Protein AF-A0A1I4YJE9-F1 (afdb_monomer_lite)

pLDDT: mean 83.08, std 21.22, range [31.77, 98.56]

Sequence (165 aa):
MSSHIVAAFFLAFAVCSGGSAQVVSETPPKPMTVLDHPRYKSNPIYLFFEHYILDVIGELPQEKSKAIQAMNLQKVFNTRVSEWHQSLREALELSGTIDIAILDLWYRNREIAAATGVEYLPQQFAMDFTDEYMKDGSQVDVWAPGALESAKKRISAYRAKHSIR

Foldseek 3Di:
DDPPPPLPPLPPDDDDDDDDDDDDDDDPDDPQDPCNPPVCVVPVLLVLQLLLLCVLQVNHDPVVLVVQLVVQLCVVQVHDDSRSNVSSCRSLVPDPCVSLLSLLSVVSNCVVCVVVVHDDDSSSSSNVVSVQSPDDPRCSRPDDVCRSVVSVVVSVVVCVVVVVD

Secondary structure (DSSP, 8-state):
--SSHHHHSTT--------------PPPPP---GGGSHHHHS-HHHHHHHHHHHHHTT-S-HHHHHHHHHT-HHHHHT-S--SHHHHHHHHTT--TTHHHHHHHHHHHHHHHHHHHT----HHHHHHHHHHHHTSTT--TT---TTHHHHHHHHHHHHHHHHS--

Radius of gyration: 18.38 Å; chains: 1; bounding box: 55×38×40 Å

Structure (mmCIF, N/CA/C/O backbone):
data_AF-A0A1I4YJE9-F1
#
_entry.id   AF-A0A1I4YJE9-F1
#
loop_
_atom_site.group_PDB
_atom_site.id
_atom_site.type_symbol
_atom_site.label_atom_id
_atom_site.label_alt_id
_atom_site.label_comp_id
_atom_site.label_asym_id
_atom_site.label_entity_id
_atom_site.label_seq_id
_atom_site.pdbx_PDB_ins_code
_atom_site.Cartn_x
_atom_site.Cartn_y
_atom_site.Cartn_z
_atom_site.occupancy
_atom_site.B_iso_or_equiv
_atom_site.auth_seq_id
_atom_site.auth_comp_id
_atom_site.auth_asym_id
_atom_site.auth_atom_id
_atom_site.pdbx_PDB_model_num
ATOM 1 N N . MET A 1 1 ? -8.214 -15.637 20.405 1.00 36.28 1 MET A N 1
ATOM 2 C CA . MET A 1 1 ? -7.579 -14.391 20.884 1.00 36.28 1 MET A CA 1
ATOM 3 C C . MET A 1 1 ? -6.258 -14.244 20.149 1.00 36.28 1 MET A C 1
ATOM 5 O O . MET A 1 1 ? -5.387 -15.043 20.433 1.00 36.28 1 MET A O 1
ATOM 9 N N . SER A 1 2 ? -6.182 -13.363 19.142 1.00 32.12 2 SER A N 1
ATOM 10 C CA . SER A 1 2 ? -4.948 -12.802 18.542 1.00 32.12 2 SER A CA 1
ATOM 11 C C . SER A 1 2 ? -5.311 -12.046 17.253 1.00 32.12 2 SER A C 1
ATOM 13 O O . SER A 1 2 ? -5.053 -12.500 16.148 1.00 32.12 2 SER A O 1
ATOM 15 N N . SER A 1 3 ? -5.980 -10.896 17.382 1.00 36.19 3 SER A N 1
ATOM 16 C CA . SER A 1 3 ? -6.182 -9.944 16.264 1.00 36.19 3 SER A CA 1
ATOM 17 C C . SER A 1 3 ? -5.735 -8.522 16.624 1.00 36.19 3 SER A C 1
ATOM 19 O O . SER A 1 3 ? -6.049 -7.561 15.922 1.00 36.19 3 SER A O 1
ATOM 21 N N . HIS A 1 4 ? -5.007 -8.373 17.734 1.00 36.06 4 HIS A N 1
ATOM 22 C CA . HIS A 1 4 ? -4.575 -7.076 18.266 1.00 36.06 4 HIS A CA 1
ATOM 23 C C . HIS A 1 4 ? -3.082 -6.801 18.067 1.00 36.06 4 HIS A C 1
ATOM 25 O O . HIS A 1 4 ? -2.643 -5.695 18.346 1.00 36.06 4 HIS A O 1
ATOM 31 N N . ILE A 1 5 ? -2.311 -7.767 17.558 1.00 39.97 5 ILE A N 1
ATOM 32 C CA . ILE A 1 5 ? -0.849 -7.652 17.536 1.00 39.97 5 ILE A CA 1
ATOM 33 C C . ILE A 1 5 ? -0.371 -6.746 16.388 1.00 39.97 5 ILE A C 1
ATOM 35 O O . ILE A 1 5 ? 0.434 -5.863 16.634 1.00 39.97 5 ILE A O 1
ATOM 39 N N . VAL A 1 6 ? -0.922 -6.843 15.172 1.00 42.75 6 VAL A N 1
ATOM 40 C CA . VAL A 1 6 ? -0.345 -6.125 14.010 1.00 42.75 6 VAL A CA 1
ATOM 41 C C . VAL A 1 6 ? -0.538 -4.596 14.063 1.00 42.75 6 VAL A C 1
ATOM 43 O O . VAL A 1 6 ? 0.338 -3.852 13.643 1.00 42.75 6 VAL A O 1
ATOM 46 N N . ALA A 1 7 ? -1.641 -4.095 14.634 1.00 39.41 7 ALA A N 1
ATOM 47 C CA . ALA A 1 7 ? -1.912 -2.647 14.667 1.00 39.41 7 ALA A CA 1
ATOM 48 C C . ALA A 1 7 ? -1.087 -1.881 15.720 1.00 39.41 7 ALA A C 1
ATOM 50 O O . ALA A 1 7 ? -0.926 -0.671 15.609 1.00 39.41 7 ALA A O 1
ATOM 51 N N . ALA A 1 8 ? -0.564 -2.569 16.741 1.00 42.62 8 ALA A N 1
ATOM 52 C CA . ALA A 1 8 ? 0.195 -1.933 17.819 1.00 42.62 8 ALA A CA 1
ATOM 53 C C . ALA A 1 8 ? 1.693 -1.771 17.502 1.00 42.62 8 ALA A C 1
ATOM 55 O O . ALA A 1 8 ? 2.382 -1.044 18.213 1.00 42.62 8 ALA A O 1
ATOM 56 N N . PHE A 1 9 ? 2.209 -2.424 16.454 1.00 45.03 9 PHE A N 1
ATOM 57 C CA . PHE A 1 9 ? 3.648 -2.426 16.164 1.00 45.03 9 PHE A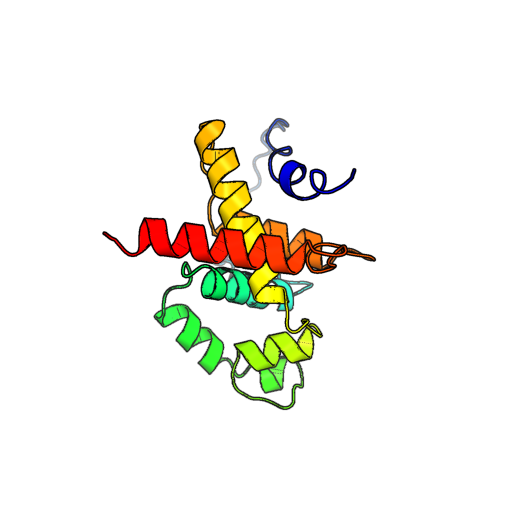 CA 1
ATOM 58 C C . PHE A 1 9 ? 4.161 -1.121 15.537 1.00 45.03 9 PHE A C 1
ATOM 60 O O . PHE A 1 9 ? 5.319 -0.770 15.744 1.00 45.03 9 PHE A O 1
ATOM 67 N N . PHE A 1 10 ? 3.315 -0.365 14.834 1.00 48.38 10 PHE A N 1
ATOM 68 C CA . PHE A 1 10 ? 3.770 0.777 14.030 1.00 48.38 10 PHE A CA 1
ATOM 69 C C . PHE A 1 10 ? 3.891 2.112 14.786 1.00 48.38 10 PHE A C 1
ATOM 71 O O . PHE A 1 10 ? 4.471 3.059 14.272 1.00 48.38 10 PHE A O 1
ATOM 78 N N . LEU A 1 11 ? 3.402 2.205 16.027 1.00 44.19 11 LEU A N 1
ATOM 79 C CA . LEU A 1 11 ? 3.400 3.452 16.814 1.00 44.19 11 LEU A CA 1
ATOM 80 C C . LEU A 1 11 ? 4.495 3.524 17.900 1.00 44.19 11 LEU A C 1
ATOM 82 O O . LEU A 1 11 ? 4.522 4.480 18.670 1.00 44.19 11 LEU A O 1
ATOM 86 N N . ALA A 1 12 ? 5.396 2.537 17.989 1.00 41.81 12 ALA A N 1
ATOM 87 C CA . ALA A 1 12 ? 6.303 2.377 19.135 1.00 41.81 12 ALA A CA 1
ATOM 88 C C . ALA A 1 12 ? 7.726 2.966 18.976 1.00 41.81 12 ALA A C 1
ATOM 90 O O . ALA A 1 12 ? 8.491 2.931 19.937 1.00 41.81 12 ALA A O 1
ATOM 91 N N . PHE A 1 13 ? 8.108 3.521 17.819 1.00 36.47 13 PHE A N 1
ATOM 92 C CA . PHE A 1 13 ? 9.481 3.996 17.573 1.00 36.47 13 PHE A CA 1
ATOM 93 C C . PHE A 1 13 ? 9.564 5.507 17.340 1.00 36.47 13 PHE A C 1
ATOM 95 O O . PHE A 1 13 ? 9.831 5.982 16.242 1.00 36.47 13 PHE A O 1
ATOM 102 N N . ALA A 1 14 ? 9.395 6.286 18.402 1.00 36.97 14 ALA A N 1
ATOM 103 C CA . ALA A 1 14 ? 9.886 7.658 18.426 1.00 36.97 14 ALA A CA 1
ATOM 104 C C . ALA A 1 14 ? 10.302 8.006 19.853 1.00 36.97 14 ALA A C 1
ATOM 106 O O . ALA A 1 14 ? 9.436 8.344 20.649 1.00 36.97 14 ALA A O 1
ATOM 107 N N . VAL A 1 15 ? 11.599 7.874 20.179 1.00 33.62 15 VAL A N 1
ATOM 108 C CA . VAL A 1 15 ? 12.332 8.697 21.169 1.00 33.62 15 VAL A CA 1
ATOM 109 C C . VAL A 1 15 ? 13.809 8.258 21.280 1.00 33.62 15 VAL A C 1
ATOM 111 O O . VAL A 1 15 ? 14.116 7.083 21.455 1.00 33.62 15 VAL A O 1
ATOM 114 N N . CYS A 1 16 ? 14.681 9.277 21.258 1.00 31.77 16 CYS A N 1
ATOM 115 C CA . CYS A 1 16 ? 16.097 9.350 21.656 1.00 31.77 16 CYS A CA 1
ATOM 116 C C . CYS A 1 16 ? 17.177 8.705 20.765 1.00 31.77 16 CYS A C 1
ATOM 118 O O . CYS A 1 16 ? 17.336 7.490 20.730 1.00 31.77 16 CYS A O 1
ATOM 120 N N . SER A 1 17 ? 18.086 9.539 20.239 1.00 33.97 17 SER A N 1
ATOM 121 C CA . SER A 1 17 ? 19.456 9.641 20.786 1.00 33.97 17 SER A CA 1
ATOM 122 C C . SER A 1 17 ? 20.211 10.837 20.199 1.00 33.97 17 SER A C 1
ATOM 124 O O . SER A 1 17 ? 20.303 11.004 18.987 1.00 33.97 17 SER A O 1
ATOM 126 N N . GLY A 1 18 ? 20.737 11.675 21.095 1.00 43.56 18 GLY A N 1
ATOM 127 C CA . GLY A 1 18 ? 21.661 12.758 20.778 1.00 43.56 18 GLY A CA 1
ATOM 128 C C . GLY A 1 18 ? 23.066 12.233 20.483 1.00 43.56 18 GLY A C 1
ATOM 129 O O . GLY A 1 18 ? 23.487 11.211 21.021 1.00 43.56 18 GLY A O 1
ATOM 130 N N . GLY A 1 19 ? 23.794 12.960 19.640 1.00 34.88 19 GLY A N 1
ATOM 131 C CA . GLY A 1 19 ? 25.175 12.663 19.281 1.00 34.88 19 GLY A CA 1
ATOM 132 C C . GLY A 1 19 ? 25.861 13.915 18.745 1.00 34.88 19 GLY A C 1
ATOM 133 O O . GLY A 1 19 ? 25.317 14.610 17.894 1.00 34.88 19 GLY A O 1
ATOM 134 N N . SER A 1 20 ? 27.017 14.216 19.326 1.00 39.25 20 SER A N 1
ATOM 135 C CA . SER A 1 20 ? 27.789 15.452 19.216 1.00 39.25 20 SER A CA 1
ATOM 136 C C . SER A 1 20 ? 28.194 15.860 17.797 1.00 39.25 20 SER A C 1
ATOM 138 O O . SER A 1 20 ? 28.508 15.030 16.948 1.00 39.25 20 SER A O 1
ATOM 140 N N . ALA A 1 21 ? 28.275 17.177 17.595 1.00 37.44 21 ALA A N 1
ATOM 141 C CA . ALA A 1 21 ? 28.756 17.815 16.379 1.00 37.44 21 ALA A CA 1
ATOM 142 C C . ALA A 1 21 ? 30.245 17.520 16.124 1.00 37.44 21 ALA A C 1
ATOM 144 O O . ALA A 1 21 ? 31.103 17.844 16.947 1.00 37.44 21 ALA A O 1
ATOM 145 N N . GLN A 1 22 ? 30.552 16.982 14.944 1.00 37.56 22 GLN A N 1
ATOM 146 C CA . GLN A 1 22 ? 31.861 17.125 14.317 1.00 37.56 22 GLN A CA 1
ATOM 147 C C . GLN A 1 22 ? 31.699 17.908 13.018 1.00 37.56 22 GLN A C 1
ATOM 149 O O . GLN A 1 22 ? 30.883 17.572 12.165 1.00 37.56 22 GLN A O 1
ATOM 154 N N . VAL A 1 23 ? 32.474 18.985 12.906 1.00 45.41 23 VAL A N 1
ATOM 155 C CA . VAL A 1 23 ? 32.555 19.837 11.722 1.00 45.41 23 VAL A CA 1
ATOM 156 C C . VAL A 1 23 ? 33.402 19.107 10.685 1.00 45.41 23 VAL A C 1
ATOM 158 O O . VAL A 1 23 ? 34.610 18.962 10.871 1.00 45.41 23 VAL A O 1
ATOM 161 N N . VAL A 1 24 ? 32.776 18.644 9.605 1.00 49.34 24 VAL A N 1
ATOM 162 C CA . VAL A 1 24 ? 33.472 18.132 8.421 1.00 49.34 24 VAL A CA 1
ATOM 163 C C . VAL A 1 24 ? 33.249 19.127 7.286 1.00 49.34 24 VAL A C 1
ATOM 165 O O . VAL A 1 24 ? 32.141 19.606 7.068 1.00 49.34 24 VAL A O 1
ATOM 168 N N . SER A 1 25 ? 34.327 19.501 6.605 1.00 46.09 25 SER A N 1
ATOM 169 C CA . SER A 1 25 ? 34.323 20.423 5.470 1.00 46.09 25 SER A CA 1
ATOM 170 C C . SER A 1 25 ? 33.559 19.818 4.286 1.00 46.09 25 SER A C 1
ATOM 172 O O . SER A 1 25 ? 34.078 18.925 3.612 1.00 46.09 25 SER A O 1
ATOM 174 N N . GLU A 1 26 ? 32.341 20.287 4.027 1.00 49.59 26 GLU A N 1
ATOM 175 C CA . GLU A 1 26 ? 31.492 19.763 2.955 1.00 49.59 26 GLU A CA 1
ATOM 176 C C . GLU A 1 26 ? 31.691 20.554 1.657 1.00 49.59 26 GLU A C 1
ATOM 178 O O . GLU A 1 26 ? 31.402 21.746 1.550 1.00 49.59 26 GLU A O 1
ATOM 183 N N . THR A 1 27 ? 32.181 19.851 0.637 1.00 53.94 27 THR A N 1
ATOM 184 C CA . THR A 1 27 ? 31.853 20.181 -0.752 1.00 53.94 27 THR A CA 1
ATOM 185 C C . THR A 1 27 ? 30.331 20.097 -0.908 1.00 53.94 27 THR A C 1
ATOM 187 O O . THR A 1 27 ? 29.722 19.232 -0.276 1.00 53.94 27 THR A O 1
ATOM 190 N N . PRO A 1 28 ? 29.690 20.975 -1.705 1.00 51.38 28 PRO A N 1
ATOM 191 C CA . PRO A 1 28 ? 28.235 21.019 -1.779 1.00 51.38 28 PRO A CA 1
ATOM 192 C C . PRO A 1 28 ? 27.705 19.634 -2.173 1.00 51.38 28 PRO A C 1
ATOM 194 O O . PRO A 1 28 ? 28.149 19.095 -3.196 1.00 51.38 28 PRO A O 1
ATOM 197 N N . PRO A 1 29 ? 26.806 19.030 -1.373 1.00 58.03 29 PRO A N 1
ATOM 198 C CA . PRO A 1 29 ? 26.316 17.695 -1.653 1.00 58.03 29 PRO A CA 1
ATOM 199 C C . PRO A 1 29 ? 25.637 17.718 -3.018 1.00 58.03 29 PRO A C 1
ATOM 201 O O . PRO A 1 29 ? 24.728 18.513 -3.271 1.00 58.03 29 PRO A O 1
ATOM 204 N N . LYS A 1 30 ? 26.109 16.852 -3.921 1.00 58.28 30 LYS A N 1
ATOM 205 C CA . LYS A 1 30 ? 25.414 16.565 -5.177 1.00 58.28 30 LYS A CA 1
ATOM 206 C C . LYS A 1 30 ? 23.944 16.301 -4.823 1.00 58.28 30 LYS A C 1
ATOM 208 O O . LYS A 1 30 ? 23.718 15.547 -3.873 1.00 58.28 30 LYS A O 1
ATOM 213 N N . PRO A 1 31 ? 22.962 16.895 -5.528 1.00 55.62 31 PRO A N 1
ATOM 214 C CA . PRO A 1 31 ? 21.561 16.627 -5.235 1.00 55.62 31 PRO A CA 1
ATOM 215 C C . PRO A 1 31 ? 21.352 15.114 -5.288 1.00 55.62 31 PRO A C 1
ATOM 217 O O . PRO A 1 31 ? 21.552 14.498 -6.337 1.00 55.62 31 PRO A O 1
ATOM 220 N N . MET A 1 32 ? 21.050 14.516 -4.134 1.00 59.03 32 MET A N 1
ATOM 221 C CA . MET A 1 32 ? 20.805 13.084 -4.042 1.00 59.03 32 MET A CA 1
ATOM 222 C C . MET A 1 32 ? 19.550 12.792 -4.850 1.00 59.03 32 MET A C 1
ATOM 224 O O . MET A 1 32 ? 18.486 13.357 -4.584 1.00 59.03 32 MET A O 1
ATOM 228 N N . THR A 1 33 ? 19.670 11.933 -5.860 1.00 71.12 33 THR A N 1
ATOM 229 C CA . THR A 1 33 ? 18.475 11.397 -6.502 1.00 71.12 33 THR A CA 1
ATOM 230 C C . THR A 1 33 ? 17.784 10.467 -5.506 1.00 71.12 33 THR A C 1
ATOM 232 O O . THR A 1 33 ? 18.420 9.929 -4.602 1.00 71.12 33 THR A O 1
ATOM 235 N N . VAL A 1 34 ? 16.475 10.251 -5.646 1.00 69.38 34 VAL A N 1
ATOM 236 C CA . VAL A 1 34 ? 15.740 9.341 -4.746 1.00 69.38 34 VAL A CA 1
ATOM 237 C C . VAL A 1 34 ? 16.375 7.943 -4.736 1.00 69.38 34 VAL A C 1
ATOM 239 O O . VAL A 1 34 ? 16.432 7.306 -3.694 1.00 69.38 34 VAL A O 1
ATOM 242 N N . LEU A 1 35 ? 16.950 7.498 -5.856 1.00 67.50 35 LEU A N 1
ATOM 243 C CA . LEU A 1 35 ? 17.649 6.213 -5.959 1.00 67.50 35 LEU A CA 1
ATOM 244 C C . LEU A 1 35 ? 19.011 6.185 -5.242 1.00 67.50 35 LEU A C 1
ATOM 246 O O . LEU A 1 35 ? 19.510 5.106 -4.934 1.00 67.50 35 LEU A O 1
ATOM 250 N N . ASP A 1 36 ? 19.597 7.345 -4.940 1.00 74.69 36 ASP A N 1
ATOM 251 C CA . ASP A 1 36 ? 20.840 7.446 -4.169 1.00 74.69 36 ASP A CA 1
ATOM 252 C C . ASP A 1 36 ? 20.599 7.329 -2.655 1.00 74.69 36 ASP A C 1
ATOM 254 O O . ASP A 1 36 ? 21.553 7.171 -1.889 1.00 74.69 36 ASP A O 1
ATOM 258 N N . HIS A 1 37 ? 19.336 7.376 -2.209 1.00 79.25 37 HIS A N 1
ATOM 259 C CA . HIS A 1 37 ? 18.992 7.226 -0.800 1.00 79.25 37 HIS A CA 1
ATOM 260 C C . HIS A 1 37 ? 19.343 5.807 -0.305 1.00 79.25 37 HIS A C 1
ATOM 262 O O . HIS A 1 37 ? 18.970 4.828 -0.963 1.00 79.25 37 HIS A O 1
ATOM 268 N N . PRO A 1 38 ? 19.991 5.651 0.871 1.00 84.88 38 PRO A N 1
ATOM 269 C CA . PRO A 1 38 ? 20.471 4.354 1.361 1.00 84.88 38 PRO A CA 1
ATOM 270 C C . PRO A 1 38 ? 19.419 3.236 1.375 1.00 84.88 38 PRO A C 1
ATOM 272 O O . PRO A 1 38 ? 19.750 2.092 1.083 1.00 84.88 38 PRO A O 1
ATOM 275 N N . ARG A 1 39 ? 18.151 3.575 1.650 1.00 88.25 39 ARG A N 1
ATOM 276 C CA . ARG A 1 39 ? 17.014 2.634 1.648 1.00 88.25 39 ARG A CA 1
ATOM 277 C C . ARG A 1 39 ? 16.744 1.998 0.279 1.00 88.25 39 ARG A C 1
ATOM 279 O O . ARG A 1 39 ? 16.438 0.813 0.209 1.00 88.25 39 ARG A O 1
ATOM 286 N N . TYR A 1 40 ? 16.850 2.775 -0.799 1.00 89.94 40 TYR A N 1
ATOM 287 C CA . TYR A 1 40 ? 16.426 2.353 -2.141 1.00 89.94 40 TYR A CA 1
ATOM 288 C C . TYR A 1 40 ? 17.592 1.916 -3.022 1.00 89.94 40 TYR A C 1
ATOM 290 O O . TYR A 1 40 ? 17.389 1.177 -3.981 1.00 89.94 40 TYR A O 1
ATOM 298 N N . LYS A 1 41 ? 18.818 2.335 -2.691 1.00 84.25 41 LYS A N 1
ATOM 299 C CA . LYS A 1 41 ? 20.017 2.004 -3.466 1.00 84.25 41 LYS A CA 1
ATOM 300 C C . LYS A 1 41 ? 20.244 0.495 -3.591 1.00 84.25 41 LYS A C 1
ATOM 302 O O . LYS A 1 41 ? 20.611 0.021 -4.661 1.00 84.25 41 LYS A O 1
ATOM 307 N N . SER A 1 42 ? 20.055 -0.250 -2.503 1.00 84.44 42 SER A N 1
ATOM 308 C CA . SER A 1 42 ? 20.181 -1.714 -2.490 1.00 84.44 42 SER A CA 1
ATOM 309 C C . SER A 1 42 ? 18.888 -2.426 -2.881 1.00 84.44 42 SER A C 1
ATOM 311 O O . SER A 1 42 ? 18.953 -3.518 -3.433 1.00 84.44 42 SER A O 1
ATOM 313 N N . ASN A 1 43 ? 17.732 -1.807 -2.626 1.00 88.06 43 ASN A N 1
ATOM 3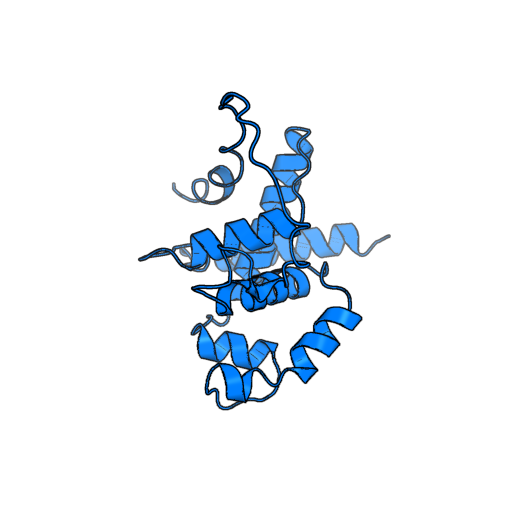14 C CA . ASN A 1 43 ? 16.413 -2.402 -2.833 1.00 88.06 43 ASN A CA 1
ATOM 315 C C . ASN A 1 43 ? 15.478 -1.420 -3.562 1.00 88.06 43 ASN A C 1
ATOM 317 O O . ASN A 1 43 ? 14.548 -0.879 -2.958 1.00 88.06 43 ASN A O 1
ATOM 321 N N . PRO A 1 44 ? 15.680 -1.175 -4.870 1.00 88.81 44 PRO A N 1
ATOM 322 C CA . PRO A 1 44 ? 14.890 -0.188 -5.610 1.00 88.81 44 PRO A CA 1
ATOM 323 C C . PRO A 1 44 ? 13.403 -0.555 -5.682 1.00 88.81 44 PRO A C 1
ATOM 325 O O . PRO A 1 44 ? 12.562 0.324 -5.840 1.00 88.81 44 PRO A O 1
ATOM 328 N N . ILE A 1 45 ? 13.061 -1.837 -5.515 1.00 93.31 45 ILE A N 1
ATOM 329 C CA . ILE A 1 45 ? 11.674 -2.308 -5.483 1.00 93.31 45 ILE A CA 1
ATOM 330 C C . ILE A 1 45 ? 10.874 -1.732 -4.305 1.00 93.31 45 ILE A C 1
ATOM 332 O O . ILE A 1 45 ? 9.669 -1.541 -4.443 1.00 93.31 45 ILE A O 1
ATOM 336 N N . TYR A 1 46 ? 11.532 -1.366 -3.195 1.00 95.69 46 TYR A N 1
ATOM 337 C CA . 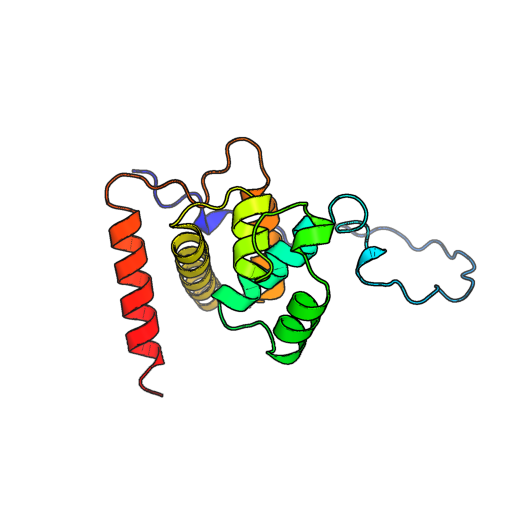TYR A 1 46 ? 10.874 -0.746 -2.037 1.00 95.69 46 TYR A CA 1
ATOM 338 C C . TYR A 1 46 ? 10.239 0.578 -2.437 1.00 95.69 46 TYR A C 1
ATOM 340 O O . TYR A 1 46 ? 9.084 0.826 -2.119 1.00 95.69 46 TYR A O 1
ATOM 348 N N . LEU A 1 47 ? 10.961 1.386 -3.218 1.00 95.19 47 LEU A N 1
ATOM 349 C CA . LEU A 1 47 ? 10.458 2.669 -3.688 1.00 95.19 47 LEU A CA 1
ATOM 350 C C . LEU A 1 47 ? 9.140 2.491 -4.445 1.00 95.19 47 LEU A C 1
ATOM 352 O O . LEU A 1 47 ? 8.170 3.197 -4.187 1.00 95.19 47 LEU A O 1
ATOM 356 N N . PHE A 1 48 ? 9.092 1.546 -5.381 1.00 96.00 48 PHE A N 1
ATOM 357 C CA . PHE A 1 48 ? 7.898 1.326 -6.189 1.00 96.00 48 PHE A CA 1
ATOM 358 C C . PHE A 1 48 ? 6.762 0.695 -5.387 1.00 96.00 48 PHE A C 1
ATOM 360 O O . PHE A 1 48 ? 5.606 1.050 -5.609 1.00 96.00 48 PHE A O 1
ATOM 367 N N . PHE A 1 49 ? 7.074 -0.179 -4.430 1.00 98.00 49 PHE A N 1
ATOM 368 C CA . PHE A 1 49 ? 6.063 -0.756 -3.552 1.00 98.00 49 PHE A CA 1
ATOM 369 C C . PHE A 1 49 ? 5.458 0.278 -2.597 1.00 98.00 49 PHE A C 1
ATOM 371 O O . PHE A 1 49 ? 4.246 0.322 -2.420 1.00 98.00 49 PHE A O 1
ATOM 378 N N . GLU A 1 50 ? 6.260 1.200 -2.072 1.00 98.06 50 GLU A N 1
ATOM 379 C CA . GLU A 1 50 ? 5.761 2.328 -1.285 1.00 98.06 50 GLU A CA 1
ATOM 380 C C . GLU A 1 50 ? 4.836 3.228 -2.117 1.00 98.06 50 GLU A C 1
ATOM 382 O O . GLU A 1 50 ? 3.781 3.640 -1.642 1.00 98.06 50 GLU A O 1
ATOM 387 N N . HIS A 1 51 ? 5.166 3.479 -3.390 1.00 97.88 51 HIS A N 1
ATOM 388 C CA . HIS A 1 51 ? 4.274 4.217 -4.292 1.00 97.88 51 HIS A CA 1
ATOM 389 C C . HIS A 1 51 ? 2.993 3.438 -4.615 1.00 97.88 51 HIS A C 1
ATOM 391 O O . HIS A 1 51 ? 1.927 4.044 -4.675 1.00 97.88 51 HIS A O 1
ATOM 397 N N . TYR A 1 52 ? 3.074 2.115 -4.769 1.00 98.44 52 TYR A N 1
ATOM 398 C CA . TYR A 1 52 ? 1.906 1.242 -4.898 1.00 98.44 52 TYR A CA 1
ATOM 399 C C . TYR A 1 52 ? 0.980 1.369 -3.682 1.00 98.44 52 TYR A C 1
ATOM 401 O O . TYR A 1 52 ? -0.222 1.562 -3.836 1.00 98.44 52 TYR A O 1
ATOM 409 N N . ILE A 1 53 ? 1.538 1.334 -2.470 1.00 98.56 53 ILE A N 1
ATOM 410 C CA . ILE A 1 53 ? 0.776 1.490 -1.227 1.00 98.56 53 ILE A CA 1
ATOM 411 C C . ILE A 1 53 ? 0.107 2.867 -1.170 1.00 98.56 53 ILE A C 1
ATOM 413 O O . ILE A 1 53 ? -1.078 2.947 -0.849 1.00 98.56 53 ILE A O 1
ATOM 417 N N . LEU A 1 54 ? 0.835 3.933 -1.527 1.00 98.56 54 LEU A N 1
ATOM 418 C CA . LEU A 1 54 ? 0.287 5.290 -1.613 1.00 98.56 54 LEU A CA 1
ATOM 419 C C . LEU A 1 54 ? -0.864 5.389 -2.628 1.00 98.56 54 LEU A C 1
ATOM 421 O O . LEU A 1 54 ? -1.847 6.070 -2.347 1.00 98.56 54 LEU A O 1
ATOM 425 N N . ASP A 1 55 ? -0.774 4.715 -3.778 1.00 98.38 55 ASP A N 1
ATOM 426 C CA . ASP A 1 55 ? -1.851 4.688 -4.780 1.00 98.38 55 ASP A CA 1
ATOM 427 C C . ASP A 1 55 ? -3.095 3.974 -4.231 1.00 98.38 55 ASP A C 1
ATOM 429 O O . ASP A 1 55 ? -4.191 4.535 -4.249 1.00 98.38 55 ASP A O 1
ATOM 433 N N . VAL A 1 56 ? -2.911 2.804 -3.605 1.00 98.25 56 VAL A N 1
ATOM 434 C CA . VAL A 1 56 ? -3.996 2.016 -2.994 1.00 98.25 56 VAL A CA 1
ATOM 435 C C . VAL A 1 56 ? -4.769 2.809 -1.935 1.00 98.25 56 VAL A C 1
ATOM 437 O O . VAL A 1 56 ? -5.995 2.692 -1.858 1.00 98.25 56 VAL A O 1
ATOM 440 N N . ILE A 1 57 ? -4.087 3.622 -1.123 1.00 97.25 57 ILE A N 1
ATOM 441 C CA . ILE A 1 57 ? -4.746 4.465 -0.109 1.00 97.25 57 ILE A CA 1
ATOM 442 C C . ILE A 1 57 ? -5.256 5.808 -0.657 1.00 97.25 57 ILE A C 1
ATOM 444 O O . ILE A 1 57 ? -5.918 6.536 0.081 1.00 97.25 57 ILE A O 1
ATOM 448 N N . GLY A 1 58 ? -4.999 6.123 -1.931 1.00 96.56 58 GLY A N 1
ATOM 449 C CA . GLY A 1 58 ? -5.448 7.350 -2.594 1.00 96.56 58 GLY A CA 1
ATOM 450 C C . GLY A 1 58 ? -4.578 8.585 -2.334 1.00 96.56 58 GLY A C 1
ATOM 451 O O . GLY A 1 58 ? -5.030 9.703 -2.559 1.00 96.56 58 GLY A O 1
ATOM 452 N N . GLU A 1 59 ? -3.344 8.395 -1.870 1.00 97.50 59 GLU A N 1
ATOM 453 C CA . GLU A 1 59 ? -2.401 9.455 -1.481 1.00 97.50 59 GLU A CA 1
ATOM 454 C C . GLU A 1 59 ? -1.257 9.633 -2.499 1.00 97.50 59 GLU A C 1
ATOM 456 O O . GLU A 1 59 ? -0.329 10.419 -2.282 1.00 97.50 59 GLU A O 1
ATOM 461 N N . LEU A 1 60 ? -1.296 8.910 -3.627 1.00 97.31 60 LEU A N 1
ATOM 462 C CA . LEU A 1 60 ? -0.358 9.096 -4.732 1.00 97.31 60 LEU A CA 1
ATOM 463 C C . LEU A 1 60 ? -0.892 10.126 -5.747 1.00 97.31 60 LEU A C 1
ATOM 465 O O . LEU A 1 60 ? -1.915 9.882 -6.387 1.00 97.31 60 LEU A O 1
ATOM 469 N N . PRO A 1 61 ? -0.181 11.247 -5.985 1.00 96.00 61 PRO A N 1
ATOM 470 C CA . PRO A 1 61 ? -0.531 12.174 -7.057 1.00 96.00 61 PRO A CA 1
ATOM 471 C C . PRO A 1 61 ? -0.529 11.498 -8.431 1.00 96.00 61 PRO A C 1
ATOM 473 O O . PRO A 1 61 ? 0.381 10.728 -8.761 1.00 96.00 61 PRO A O 1
ATOM 476 N N . GLN A 1 62 ? -1.504 11.844 -9.274 1.00 94.69 62 GLN A N 1
ATOM 477 C CA . GLN A 1 62 ? -1.669 11.224 -10.591 1.00 94.69 62 GLN A CA 1
ATOM 478 C C . GLN A 1 62 ? -0.430 11.410 -11.482 1.00 94.69 62 GLN A C 1
ATOM 480 O O . GLN A 1 62 ? -0.073 10.517 -12.250 1.00 94.69 62 GLN A O 1
ATOM 485 N N . GLU A 1 63 ? 0.253 12.550 -11.377 1.00 95.19 63 GLU A N 1
ATOM 486 C CA . GLU A 1 63 ? 1.487 12.839 -12.109 1.00 95.19 63 GLU A CA 1
ATOM 487 C C . GLU A 1 63 ? 2.586 11.834 -11.763 1.00 95.19 63 GLU A C 1
ATOM 489 O O . GLU A 1 63 ? 3.301 11.374 -12.654 1.00 95.19 63 GLU A O 1
ATOM 494 N N . LYS A 1 64 ? 2.693 11.441 -10.486 1.00 94.62 64 LYS A N 1
ATOM 495 C CA . LYS A 1 64 ? 3.661 10.431 -10.048 1.00 94.62 64 LYS A CA 1
ATOM 496 C C . LYS A 1 64 ? 3.289 9.043 -10.558 1.00 94.62 64 LYS A C 1
ATOM 498 O O . LYS A 1 64 ? 4.163 8.352 -11.070 1.00 94.62 64 LYS A O 1
ATOM 503 N N . SER A 1 65 ? 2.011 8.666 -10.493 1.00 95.81 65 SER A N 1
ATOM 504 C CA . SER A 1 65 ? 1.525 7.391 -11.046 1.00 95.81 65 SER A CA 1
ATOM 505 C C . SER A 1 65 ? 1.839 7.282 -12.550 1.00 95.81 65 SER A C 1
ATOM 507 O O . SER A 1 65 ? 2.426 6.301 -13.011 1.00 95.81 65 SER A O 1
ATOM 509 N N . LYS A 1 66 ? 1.591 8.355 -13.318 1.00 95.62 66 LYS A N 1
ATOM 510 C CA . LYS A 1 66 ? 1.964 8.446 -14.743 1.00 95.62 66 LYS A CA 1
ATOM 511 C C . LYS A 1 66 ? 3.476 8.366 -14.963 1.00 95.62 66 LYS A C 1
ATOM 513 O O . LYS A 1 66 ? 3.917 7.697 -15.896 1.00 95.62 66 LYS A O 1
ATOM 518 N N . ALA A 1 67 ? 4.270 9.029 -14.121 1.00 95.06 67 ALA A N 1
ATOM 519 C CA . ALA A 1 67 ? 5.726 8.982 -14.211 1.00 95.06 67 ALA A CA 1
ATOM 520 C C . ALA A 1 67 ? 6.264 7.560 -13.985 1.00 95.06 67 ALA A C 1
ATOM 522 O O . ALA A 1 67 ? 7.112 7.113 -14.751 1.00 95.06 67 ALA A O 1
ATOM 523 N N . ILE A 1 68 ? 5.735 6.825 -13.001 1.00 95.00 68 ILE A N 1
ATOM 524 C CA . ILE A 1 68 ? 6.105 5.424 -12.744 1.00 95.00 68 ILE A CA 1
ATOM 525 C C . ILE A 1 68 ? 5.697 4.535 -13.920 1.00 95.00 68 ILE A C 1
ATOM 527 O O . ILE A 1 68 ? 6.502 3.739 -14.402 1.00 95.00 68 ILE A O 1
ATOM 531 N N . GLN A 1 69 ? 4.485 4.719 -14.449 1.00 96.06 69 GLN A N 1
ATOM 532 C CA . GLN A 1 69 ? 4.030 3.990 -15.632 1.00 96.06 69 GLN A CA 1
ATOM 533 C C . GLN A 1 69 ? 4.964 4.197 -16.838 1.00 96.06 69 GLN A C 1
ATOM 535 O O . GLN A 1 69 ? 5.211 3.257 -17.599 1.00 96.06 69 GLN A O 1
ATOM 540 N N . ALA A 1 70 ? 5.528 5.397 -17.003 1.00 94.94 70 ALA A N 1
ATOM 541 C CA . ALA A 1 70 ? 6.476 5.703 -18.074 1.00 94.94 70 ALA A CA 1
ATOM 542 C C . ALA A 1 70 ? 7.860 5.043 -17.892 1.00 94.94 70 ALA A C 1
ATOM 544 O O . ALA A 1 70 ? 8.578 4.871 -18.877 1.00 94.94 70 ALA A O 1
ATOM 545 N N . MET A 1 71 ? 8.232 4.625 -16.674 1.00 90.81 71 MET A N 1
ATOM 546 C CA . MET A 1 71 ? 9.517 3.959 -16.395 1.00 90.81 71 MET A CA 1
ATOM 547 C C . MET A 1 71 ? 9.583 2.513 -16.911 1.00 90.81 71 MET A C 1
ATOM 549 O O . MET A 1 71 ? 10.667 1.938 -16.951 1.00 90.81 71 MET A O 1
ATOM 553 N N . ASN A 1 72 ? 8.453 1.937 -17.341 1.00 88.62 72 ASN A N 1
ATOM 554 C CA . ASN A 1 72 ? 8.360 0.582 -17.887 1.00 88.62 72 ASN A CA 1
ATOM 555 C C . ASN A 1 72 ? 8.921 -0.487 -16.927 1.00 88.62 72 ASN A C 1
ATOM 557 O O . ASN A 1 72 ? 9.902 -1.179 -17.219 1.00 88.62 72 ASN A O 1
ATOM 561 N N . LEU A 1 73 ? 8.262 -0.619 -15.769 1.00 92.06 73 LEU A N 1
ATOM 562 C CA . LEU A 1 73 ? 8.648 -1.556 -14.708 1.00 92.06 73 LEU A CA 1
ATOM 563 C C . LEU A 1 73 ? 8.726 -3.012 -15.176 1.00 92.06 73 LEU A C 1
ATOM 565 O O . LEU A 1 73 ? 9.504 -3.778 -14.615 1.00 92.06 73 LEU A O 1
ATOM 569 N N . GLN A 1 74 ? 8.014 -3.361 -16.250 1.00 93.25 74 GLN A N 1
ATOM 570 C CA . GLN A 1 74 ? 8.138 -4.654 -16.911 1.00 93.25 74 GLN A CA 1
ATOM 571 C C . GLN A 1 74 ? 9.584 -5.024 -17.215 1.00 93.25 74 GLN A C 1
ATOM 573 O O . GLN A 1 74 ? 10.023 -6.134 -16.936 1.00 93.25 74 GLN A O 1
ATOM 578 N N . LYS A 1 75 ? 10.339 -4.082 -17.787 1.00 91.31 75 LYS A N 1
ATOM 579 C CA . LYS A 1 75 ? 11.740 -4.308 -18.144 1.00 91.31 75 LYS A CA 1
ATOM 580 C C . LYS A 1 75 ? 12.650 -4.276 -16.925 1.00 91.31 75 LYS A C 1
ATOM 582 O O . LYS A 1 75 ? 13.635 -5.001 -16.896 1.00 91.31 75 LYS A O 1
ATOM 587 N N . VAL A 1 76 ? 12.322 -3.440 -15.940 1.00 90.00 76 VAL A N 1
ATOM 588 C CA . VAL A 1 76 ? 13.113 -3.283 -14.711 1.00 90.00 76 VAL A CA 1
ATOM 589 C C . VAL A 1 76 ? 13.062 -4.554 -13.862 1.00 90.00 76 VAL A C 1
ATOM 591 O O . VAL A 1 76 ? 14.092 -4.986 -13.355 1.00 90.00 76 VAL A O 1
ATOM 594 N N . PHE A 1 77 ? 11.883 -5.167 -13.744 1.00 91.50 77 PHE A N 1
ATOM 595 C CA . PHE A 1 77 ? 11.647 -6.340 -12.897 1.00 91.50 77 PHE A CA 1
ATOM 596 C C . PHE A 1 77 ? 11.415 -7.639 -13.679 1.00 91.50 77 PHE A C 1
ATOM 598 O O . PHE A 1 77 ? 11.124 -8.666 -13.077 1.00 91.50 77 PHE A O 1
ATOM 605 N N . ASN A 1 78 ? 11.570 -7.610 -15.006 1.00 93.19 78 ASN A N 1
ATOM 606 C CA . ASN A 1 78 ? 11.408 -8.760 -15.899 1.00 93.19 78 ASN A CA 1
ATOM 607 C C . ASN A 1 78 ? 10.048 -9.476 -15.748 1.00 93.19 78 ASN A C 1
ATOM 609 O O . ASN A 1 78 ? 9.980 -10.696 -15.596 1.00 93.19 78 ASN A O 1
ATOM 613 N N . THR A 1 79 ? 8.960 -8.708 -15.785 1.00 93.81 79 THR A N 1
ATOM 614 C CA . THR A 1 79 ? 7.586 -9.217 -15.642 1.00 93.81 7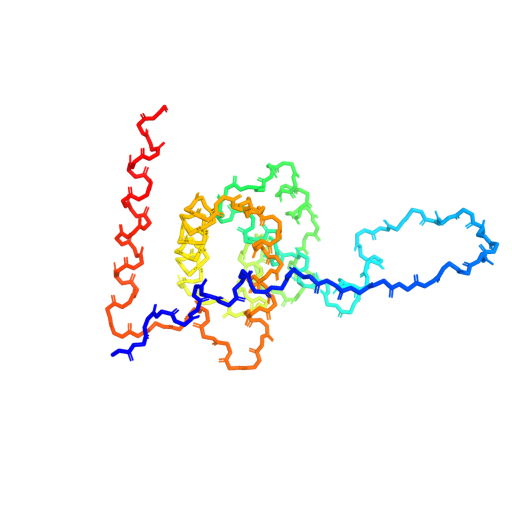9 THR A CA 1
ATOM 615 C C . THR A 1 79 ? 6.895 -9.376 -17.000 1.00 93.81 79 THR A C 1
ATOM 617 O O . THR A 1 79 ? 7.407 -8.968 -18.048 1.00 93.81 79 THR A O 1
ATOM 620 N N . ARG A 1 80 ? 5.710 -9.995 -17.027 1.00 93.44 80 ARG A N 1
ATOM 621 C CA . ARG A 1 80 ? 4.964 -10.251 -18.274 1.00 93.44 80 ARG A CA 1
ATOM 622 C C . ARG A 1 80 ? 4.089 -9.079 -18.708 1.00 93.44 80 ARG A C 1
ATOM 624 O O . ARG A 1 80 ? 3.737 -8.977 -19.880 1.00 93.44 80 ARG A O 1
ATOM 631 N N . VAL A 1 81 ? 3.737 -8.211 -17.772 1.00 93.19 81 VAL A N 1
ATOM 632 C CA . VAL A 1 81 ? 2.760 -7.130 -17.934 1.00 93.19 81 VAL A CA 1
ATOM 633 C C . VAL A 1 81 ? 3.438 -5.767 -17.880 1.00 93.19 81 VAL A C 1
ATOM 635 O O . VAL A 1 81 ? 4.403 -5.589 -17.153 1.00 93.19 81 VAL A O 1
ATOM 638 N N . SER A 1 82 ? 2.933 -4.799 -18.650 1.00 91.62 82 SER A N 1
ATOM 639 C CA . SER A 1 82 ? 3.506 -3.445 -18.729 1.00 91.62 82 SER A CA 1
ATOM 640 C C . SER A 1 82 ? 2.826 -2.418 -17.830 1.00 91.62 82 SER A C 1
ATOM 642 O O . SER A 1 82 ? 3.377 -1.342 -17.600 1.00 91.62 82 SER A O 1
ATOM 644 N N . GLU A 1 83 ? 1.614 -2.711 -17.359 1.00 96.25 83 GLU A N 1
ATOM 645 C CA . GLU A 1 83 ? 0.921 -1.870 -16.385 1.00 96.25 83 GLU A CA 1
ATOM 646 C C . GLU A 1 83 ? 1.662 -1.969 -15.045 1.00 96.25 83 GLU A C 1
ATOM 648 O O . GLU A 1 83 ? 2.045 -3.063 -14.615 1.00 96.25 83 GLU A O 1
ATOM 653 N N . TRP A 1 84 ? 1.967 -0.824 -14.436 1.00 96.56 84 TRP A N 1
ATOM 654 C CA . TRP A 1 84 ? 2.954 -0.764 -13.362 1.00 96.56 84 TRP A CA 1
ATOM 655 C C . TRP A 1 84 ? 2.478 -1.424 -12.061 1.00 96.56 84 TRP A C 1
ATOM 657 O O . TRP A 1 84 ? 3.292 -2.073 -11.401 1.00 96.56 84 TRP A O 1
ATOM 667 N N . HIS A 1 85 ? 1.184 -1.356 -11.724 1.00 96.81 85 HIS A N 1
ATOM 668 C CA . HIS A 1 85 ? 0.642 -2.064 -10.560 1.00 96.81 85 HIS A CA 1
ATOM 669 C C . HIS A 1 85 ? 0.736 -3.575 -10.747 1.00 96.81 85 HIS A C 1
ATOM 671 O O . HIS A 1 85 ? 1.216 -4.281 -9.864 1.00 96.81 85 HIS A O 1
ATOM 677 N N . GLN A 1 86 ? 0.313 -4.085 -11.905 1.00 96.88 86 GLN A N 1
ATOM 678 C CA . GLN A 1 86 ? 0.387 -5.510 -12.217 1.00 96.88 86 GLN A CA 1
ATOM 679 C C . GLN A 1 86 ? 1.839 -5.994 -12.299 1.00 96.88 86 GLN A C 1
ATOM 681 O O . GLN A 1 86 ? 2.136 -7.104 -11.865 1.00 96.88 86 GLN A O 1
ATOM 686 N N . SER A 1 87 ? 2.760 -5.150 -12.776 1.00 96.31 87 SER A N 1
ATOM 687 C CA . SER A 1 87 ? 4.196 -5.458 -12.763 1.00 96.31 87 SER A CA 1
ATOM 688 C C . SER A 1 87 ? 4.698 -5.663 -11.336 1.00 96.31 87 SER A C 1
ATOM 690 O O . SER A 1 87 ? 5.387 -6.637 -11.066 1.00 96.31 87 SER A O 1
ATOM 692 N N . LEU A 1 88 ? 4.328 -4.785 -10.402 1.00 96.56 88 LEU A N 1
ATOM 693 C CA . LEU A 1 88 ? 4.731 -4.938 -9.002 1.00 96.56 88 LEU A CA 1
ATOM 694 C C . LEU A 1 88 ? 4.067 -6.134 -8.330 1.00 96.56 88 LEU A C 1
ATOM 696 O O . LEU A 1 88 ? 4.736 -6.849 -7.589 1.00 96.56 88 LEU A O 1
ATOM 700 N N . ARG A 1 89 ? 2.786 -6.387 -8.622 1.00 97.62 89 ARG A N 1
ATOM 701 C CA . ARG A 1 89 ? 2.093 -7.590 -8.145 1.00 97.62 89 ARG A CA 1
ATOM 702 C C . ARG A 1 89 ? 2.811 -8.859 -8.569 1.00 97.62 89 ARG A C 1
ATOM 704 O O . ARG A 1 89 ? 2.972 -9.751 -7.751 1.00 97.62 89 ARG A O 1
ATOM 711 N N . GLU A 1 90 ? 3.257 -8.927 -9.818 1.00 96.69 90 GLU A N 1
ATOM 712 C CA . GLU A 1 90 ? 4.024 -10.067 -10.311 1.00 96.69 90 GLU A CA 1
ATOM 713 C C . GLU A 1 90 ? 5.422 -10.132 -9.682 1.00 96.69 90 GLU A C 1
ATOM 715 O O . GLU A 1 90 ? 5.810 -11.184 -9.187 1.00 96.69 90 GLU A O 1
ATOM 720 N N . ALA A 1 91 ? 6.156 -9.017 -9.650 1.00 95.56 91 ALA A N 1
ATOM 721 C CA . ALA A 1 91 ? 7.531 -8.973 -9.150 1.00 95.56 91 ALA A CA 1
ATOM 722 C C . ALA A 1 91 ? 7.657 -9.306 -7.653 1.00 95.56 91 ALA A C 1
ATOM 724 O O . ALA A 1 91 ? 8.678 -9.842 -7.232 1.00 95.56 91 ALA A O 1
ATOM 725 N N . LEU A 1 92 ? 6.641 -8.965 -6.855 1.00 95.69 92 LEU A N 1
ATOM 726 C CA . LEU A 1 92 ? 6.590 -9.216 -5.409 1.00 95.69 92 LEU A CA 1
ATOM 727 C C . LEU A 1 92 ? 5.675 -10.382 -5.028 1.00 95.69 92 LEU A C 1
ATOM 729 O O . LEU A 1 92 ? 5.435 -10.591 -3.838 1.00 95.69 92 LEU A O 1
ATOM 733 N N . GLU A 1 93 ? 5.126 -11.085 -6.024 1.00 95.56 93 GLU A N 1
ATOM 734 C CA . GLU A 1 93 ? 4.150 -12.165 -5.844 1.00 95.56 93 GLU A CA 1
ATOM 735 C C . GLU A 1 93 ? 2.990 -11.763 -4.913 1.00 95.56 93 GLU A C 1
ATOM 737 O O . GLU A 1 93 ? 2.523 -12.542 -4.080 1.00 95.56 93 GLU A O 1
ATOM 742 N N . LEU A 1 94 ? 2.523 -10.514 -5.040 1.00 97.00 94 LEU A N 1
ATOM 743 C CA . LEU A 1 94 ? 1.491 -9.966 -4.167 1.00 97.00 94 LEU A CA 1
ATOM 744 C C . LEU A 1 94 ? 0.203 -10.780 -4.300 1.00 97.00 94 LEU A C 1
ATOM 746 O O . LEU A 1 94 ? -0.282 -11.048 -5.405 1.00 97.00 94 LEU A O 1
ATOM 750 N N . SER A 1 95 ? -0.405 -11.110 -3.165 1.00 97.06 95 SER A N 1
ATOM 751 C CA . SER A 1 95 ? -1.658 -11.853 -3.160 1.00 97.06 95 SER A CA 1
ATOM 752 C C . SER A 1 95 ? -2.828 -11.011 -3.703 1.00 97.06 95 SER A C 1
ATOM 754 O O . SER A 1 95 ? -2.789 -9.778 -3.774 1.00 97.06 95 SER A O 1
ATOM 756 N N . GLY A 1 96 ? -3.939 -11.678 -4.032 1.00 97.31 96 GLY A N 1
ATOM 757 C CA . GLY A 1 96 ? -5.185 -11.005 -4.414 1.00 97.31 96 GLY A CA 1
ATOM 758 C C . GLY A 1 96 ? -5.835 -10.181 -3.290 1.00 97.31 96 GLY A C 1
ATOM 759 O O . GLY A 1 96 ? -6.769 -9.429 -3.564 1.00 97.31 96 GLY A O 1
ATOM 760 N N . THR A 1 97 ? -5.372 -10.306 -2.041 1.00 98.00 97 THR A N 1
ATOM 761 C CA . THR A 1 97 ? -5.912 -9.593 -0.872 1.00 98.00 97 THR A CA 1
ATOM 762 C C . THR A 1 97 ? -5.024 -8.459 -0.366 1.00 98.00 97 THR A C 1
ATOM 764 O O . THR A 1 97 ? -5.447 -7.751 0.548 1.00 98.00 97 THR A O 1
ATOM 767 N N . ILE A 1 98 ? -3.869 -8.206 -0.990 1.00 98.38 98 ILE A N 1
ATOM 768 C CA . ILE A 1 98 ? -2.900 -7.210 -0.507 1.00 98.38 98 ILE A CA 1
ATOM 769 C C . ILE A 1 98 ? -3.498 -5.806 -0.350 1.00 98.38 98 ILE A C 1
ATOM 771 O O . ILE A 1 98 ? -3.263 -5.140 0.654 1.00 98.38 98 ILE A O 1
ATOM 775 N N . ASP A 1 99 ? -4.354 -5.369 -1.277 1.00 98.56 99 ASP A N 1
ATOM 776 C CA . ASP A 1 99 ? -4.983 -4.043 -1.194 1.00 98.56 99 ASP A CA 1
ATOM 777 C C . ASP A 1 99 ? -5.920 -3.945 0.010 1.00 98.56 99 ASP A C 1
ATOM 779 O O . ASP A 1 99 ? -6.063 -2.888 0.621 1.00 98.56 99 ASP A O 1
ATOM 783 N N . ILE A 1 100 ? -6.563 -5.062 0.364 1.00 98.44 100 ILE A N 1
ATOM 784 C CA . ILE A 1 100 ? -7.434 -5.151 1.535 1.00 98.44 100 ILE A CA 1
ATOM 785 C C . ILE A 1 100 ? -6.584 -5.051 2.801 1.00 98.44 100 ILE A C 1
ATOM 787 O O . ILE A 1 100 ? -6.977 -4.339 3.722 1.00 98.44 100 ILE A O 1
ATOM 791 N N . ALA A 1 101 ? -5.422 -5.710 2.844 1.00 98.12 101 ALA A N 1
ATOM 792 C CA . ALA A 1 101 ? -4.484 -5.600 3.960 1.00 98.12 101 ALA A CA 1
ATOM 793 C C . ALA A 1 101 ? -3.984 -4.158 4.138 1.00 98.12 101 ALA A C 1
ATOM 795 O O . ALA A 1 101 ? -4.053 -3.616 5.243 1.00 98.12 101 ALA A O 1
ATOM 796 N N . ILE A 1 102 ? -3.560 -3.517 3.043 1.00 98.44 102 ILE A N 1
ATOM 797 C CA . ILE A 1 102 ? -3.108 -2.119 3.019 1.00 98.44 102 ILE A CA 1
ATOM 798 C C . ILE A 1 102 ? -4.205 -1.190 3.554 1.00 98.44 102 ILE A C 1
ATOM 800 O O . ILE A 1 102 ? -3.980 -0.444 4.506 1.00 98.44 102 ILE A O 1
ATOM 804 N N . LEU A 1 103 ? -5.411 -1.255 2.984 1.00 98.31 103 LEU A N 1
ATOM 805 C CA . LEU A 1 103 ? -6.518 -0.376 3.371 1.00 98.31 103 LEU A CA 1
ATOM 806 C C . LEU A 1 103 ? -6.979 -0.609 4.814 1.00 98.31 103 LEU A C 1
ATOM 808 O O . LEU A 1 103 ? -7.244 0.353 5.535 1.00 98.31 103 LEU A O 1
ATOM 812 N N . ASP A 1 104 ? -7.084 -1.868 5.247 1.00 97.31 104 ASP A N 1
ATOM 813 C CA . ASP A 1 104 ? -7.511 -2.191 6.610 1.00 97.31 104 ASP A CA 1
ATOM 814 C C . ASP A 1 104 ? -6.522 -1.665 7.652 1.00 97.31 104 ASP A C 1
ATOM 816 O O . ASP A 1 104 ? -6.935 -1.045 8.634 1.00 97.31 104 ASP A O 1
ATOM 820 N N . LEU A 1 105 ? -5.220 -1.884 7.434 1.00 96.94 105 LEU A N 1
ATOM 821 C CA . LEU A 1 105 ? -4.179 -1.393 8.334 1.00 96.94 105 LEU A CA 1
ATOM 822 C C . LEU A 1 105 ? -4.109 0.134 8.327 1.00 96.94 105 LEU A C 1
ATOM 824 O O . LEU A 1 105 ? -4.036 0.730 9.401 1.00 96.94 105 LEU A O 1
ATOM 828 N N . TRP A 1 106 ? -4.218 0.772 7.159 1.00 96.88 106 TRP A N 1
ATOM 829 C CA . TRP A 1 106 ? -4.237 2.230 7.058 1.00 96.88 106 TRP A CA 1
ATOM 830 C C . TRP A 1 106 ? -5.364 2.848 7.888 1.00 96.88 106 TRP A C 1
ATOM 832 O O . TRP A 1 106 ? -5.114 3.700 8.744 1.00 96.88 106 TRP A O 1
ATOM 842 N N . TYR A 1 107 ? -6.605 2.395 7.690 1.00 95.00 107 TYR A N 1
ATOM 843 C CA . TYR A 1 107 ? -7.756 2.965 8.392 1.00 95.00 107 TYR A CA 1
ATOM 844 C C . TYR A 1 107 ? -7.692 2.732 9.899 1.00 95.00 107 TYR A C 1
ATOM 846 O O . TYR A 1 107 ? -7.951 3.656 10.670 1.00 95.00 107 TYR A O 1
ATOM 854 N N . ARG A 1 108 ? -7.276 1.538 10.333 1.00 93.62 108 ARG A N 1
ATOM 855 C CA . ARG A 1 108 ? -7.109 1.239 11.761 1.00 93.62 108 ARG A CA 1
ATOM 856 C C . ARG A 1 108 ? -6.021 2.096 12.398 1.00 93.62 108 ARG A C 1
ATOM 858 O O . ARG A 1 108 ? -6.242 2.650 13.472 1.00 93.62 108 ARG A O 1
ATOM 865 N N . ASN A 1 109 ? -4.871 2.239 11.742 1.00 92.31 109 ASN A N 1
ATOM 866 C CA . ASN A 1 109 ? -3.764 3.023 12.285 1.00 92.31 109 ASN A CA 1
ATOM 867 C C . ASN A 1 109 ? -4.111 4.515 12.323 1.00 92.31 109 ASN A C 1
ATOM 869 O O . ASN A 1 109 ? -3.779 5.187 13.294 1.00 92.31 109 ASN A O 1
ATOM 873 N N . ARG A 1 110 ? -4.855 5.026 11.333 1.00 90.69 110 ARG A N 1
ATOM 874 C CA . ARG A 1 110 ? -5.387 6.399 11.341 1.00 90.69 110 ARG A CA 1
ATOM 875 C C . ARG A 1 110 ? -6.353 6.652 12.495 1.00 90.69 110 ARG A C 1
ATOM 877 O O . ARG A 1 110 ? -6.269 7.703 13.125 1.00 90.69 110 ARG A O 1
ATOM 884 N N . GLU A 1 111 ? -7.251 5.713 12.782 1.00 89.75 111 GLU A N 1
ATOM 885 C CA . GLU A 1 111 ? -8.172 5.817 13.922 1.00 89.75 111 GLU A CA 1
ATOM 886 C C . GLU A 1 111 ? -7.425 5.809 15.261 1.00 89.75 111 GLU A C 1
ATOM 888 O O . GLU A 1 111 ? -7.717 6.633 16.128 1.00 89.75 111 GLU A O 1
ATOM 893 N N . ILE A 1 112 ? -6.429 4.929 15.415 1.00 89.69 112 ILE A N 1
ATOM 894 C CA . ILE A 1 112 ? -5.586 4.873 16.617 1.00 89.69 112 ILE A CA 1
ATOM 895 C C . ILE A 1 112 ? -4.796 6.175 16.780 1.00 89.69 112 ILE A C 1
ATOM 897 O O . ILE A 1 112 ? -4.825 6.763 17.857 1.00 89.69 112 ILE A O 1
ATOM 901 N N . ALA A 1 113 ? -4.138 6.648 15.720 1.00 88.62 113 ALA A N 1
ATOM 902 C CA . ALA A 1 113 ? -3.336 7.868 15.742 1.00 88.62 113 ALA A CA 1
ATOM 903 C C . ALA A 1 113 ? -4.193 9.097 16.105 1.00 88.62 113 ALA A C 1
ATOM 905 O O . ALA A 1 113 ? -3.836 9.874 16.991 1.00 88.62 113 ALA A O 1
ATOM 906 N N . ALA A 1 114 ? -5.394 9.211 15.525 1.00 86.88 114 ALA A N 1
ATOM 907 C CA . ALA A 1 114 ? -6.344 10.262 15.884 1.00 86.88 114 ALA A CA 1
ATOM 908 C C . ALA A 1 114 ? -6.770 10.196 17.363 1.00 86.88 114 ALA A C 1
ATOM 910 O O . ALA A 1 114 ? -6.900 11.234 18.009 1.00 86.88 114 ALA A O 1
ATOM 911 N N . ALA A 1 115 ? -6.960 8.993 17.915 1.00 88.94 115 ALA A N 1
ATOM 912 C CA . ALA A 1 115 ? -7.312 8.805 19.322 1.00 88.94 115 ALA A CA 1
ATOM 913 C C . ALA A 1 115 ? -6.156 9.127 20.287 1.00 88.94 115 ALA A C 1
ATOM 915 O O . ALA A 1 115 ? -6.408 9.518 21.425 1.00 88.94 115 ALA A O 1
ATOM 916 N N . THR A 1 116 ? -4.902 8.983 19.848 1.00 88.62 1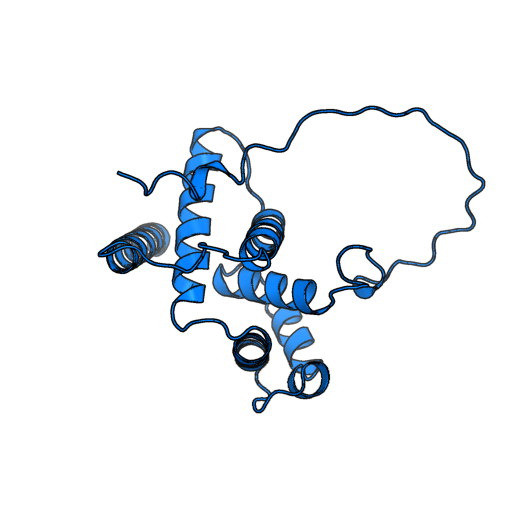16 THR A N 1
ATOM 917 C CA . THR A 1 116 ? -3.702 9.279 20.648 1.00 88.62 116 THR A CA 1
ATOM 918 C C . THR A 1 116 ? -3.131 10.678 20.407 1.00 88.62 116 THR A C 1
ATOM 920 O O . THR A 1 116 ? -2.132 11.039 21.027 1.00 88.62 116 THR A O 1
ATOM 923 N N . GLY A 1 117 ? -3.754 11.480 19.537 1.00 88.19 117 GLY A N 1
ATOM 924 C CA . GLY A 1 117 ? -3.272 12.818 19.181 1.00 88.19 117 GLY A CA 1
ATOM 925 C C . GLY A 1 117 ? -1.988 12.808 18.345 1.00 88.19 117 GLY A C 1
ATOM 926 O O . GLY A 1 117 ? -1.296 13.821 18.282 1.00 88.19 117 GLY A O 1
ATOM 927 N N . VAL A 1 118 ? -1.663 11.675 17.720 1.00 88.00 118 VAL A N 1
ATOM 928 C CA . VAL A 1 118 ? -0.518 11.522 16.819 1.00 88.00 118 VAL A CA 1
ATOM 929 C C . VAL A 1 118 ? -1.005 11.642 15.380 1.00 88.00 118 VAL A C 1
ATOM 931 O O . VAL A 1 118 ? -2.035 11.088 15.002 1.00 88.00 118 VAL A O 1
ATOM 934 N N . GLU A 1 119 ? -0.254 12.349 14.545 1.00 85.94 119 GLU A N 1
ATOM 935 C CA . GLU A 1 119 ? -0.483 12.322 13.106 1.00 85.94 119 GLU A CA 1
ATOM 936 C C . GLU A 1 119 ? 0.311 11.173 12.483 1.00 85.94 119 GLU A C 1
ATOM 938 O O . GLU A 1 119 ? 1.531 11.106 12.621 1.00 85.94 119 GLU A O 1
ATOM 943 N N . TYR A 1 120 ? -0.379 10.267 11.787 1.00 89.12 120 TYR A N 1
ATOM 944 C CA . TYR A 1 120 ? 0.273 9.208 11.025 1.00 89.12 120 TYR A CA 1
ATOM 945 C C . TYR A 1 120 ? 0.249 9.547 9.537 1.00 89.12 120 TYR A C 1
ATOM 947 O O . TYR A 1 120 ? -0.814 9.557 8.903 1.00 89.12 120 TYR A O 1
ATOM 955 N N . LEU A 1 121 ? 1.427 9.893 9.016 1.00 94.00 121 LEU A N 1
ATOM 956 C CA . LEU A 1 121 ? 1.613 10.371 7.651 1.00 94.00 121 LEU A CA 1
ATOM 957 C C . LEU A 1 121 ? 1.527 9.209 6.645 1.00 94.00 121 LEU A C 1
ATOM 959 O O . LEU A 1 121 ? 2.110 8.151 6.901 1.00 94.00 121 LEU A O 1
ATOM 963 N N . PRO A 1 122 ? 0.887 9.398 5.474 1.00 96.44 122 PRO A N 1
ATOM 964 C CA . PRO A 1 122 ? 0.798 8.369 4.435 1.00 96.44 122 PRO A CA 1
ATOM 965 C C . PRO A 1 122 ? 2.151 7.789 4.010 1.00 96.44 122 PRO A C 1
ATOM 967 O O . PRO A 1 122 ? 2.274 6.585 3.801 1.00 96.44 122 PRO A O 1
ATOM 970 N N . GLN A 1 123 ? 3.185 8.633 3.912 1.00 95.75 123 GLN A N 1
ATOM 971 C CA . GLN A 1 123 ? 4.529 8.195 3.522 1.00 95.75 123 GLN A CA 1
ATOM 972 C C . GLN A 1 123 ? 5.160 7.293 4.585 1.00 95.75 123 GLN A C 1
ATOM 974 O O . GLN A 1 123 ? 5.760 6.279 4.238 1.00 95.75 123 GLN A O 1
ATOM 979 N N . GLN A 1 124 ? 4.974 7.623 5.868 1.00 94.88 124 GLN A N 1
ATOM 980 C CA . GLN A 1 124 ? 5.456 6.781 6.961 1.00 94.88 124 GLN A CA 1
ATOM 981 C C . GLN A 1 124 ? 4.747 5.425 6.941 1.00 94.88 124 GLN A C 1
ATOM 983 O O . GLN A 1 124 ? 5.405 4.395 7.006 1.00 94.88 124 GLN A O 1
ATOM 988 N N . PHE A 1 125 ? 3.424 5.417 6.755 1.00 97.06 125 PHE A N 1
ATOM 989 C CA . PHE A 1 125 ? 2.664 4.176 6.620 1.00 97.06 125 PHE A CA 1
ATOM 990 C C . PHE A 1 125 ? 3.149 3.303 5.453 1.00 97.06 125 PHE A C 1
ATOM 992 O O . PHE A 1 125 ? 3.285 2.094 5.615 1.00 97.06 125 PHE A O 1
ATOM 999 N N . ALA A 1 126 ? 3.442 3.894 4.292 1.00 97.94 126 ALA A N 1
ATOM 1000 C CA . ALA A 1 126 ? 3.947 3.146 3.143 1.00 97.94 126 ALA A CA 1
ATOM 1001 C C . ALA A 1 126 ? 5.314 2.496 3.421 1.00 97.94 126 ALA A C 1
ATOM 1003 O O . ALA A 1 126 ? 5.516 1.323 3.089 1.00 97.94 126 ALA A O 1
ATOM 1004 N N . MET A 1 127 ? 6.231 3.230 4.063 1.00 96.00 127 MET A N 1
ATOM 1005 C CA . MET A 1 127 ? 7.542 2.709 4.469 1.00 96.00 127 MET A CA 1
ATOM 1006 C C . MET A 1 127 ? 7.407 1.582 5.496 1.00 96.00 127 MET A C 1
ATOM 1008 O O . MET A 1 127 ? 7.985 0.513 5.318 1.00 96.00 127 MET A O 1
ATOM 1012 N N . ASP A 1 128 ? 6.597 1.807 6.527 1.00 95.69 128 ASP A N 1
ATOM 1013 C CA . ASP A 1 128 ? 6.326 0.864 7.609 1.00 95.69 128 ASP A CA 1
ATOM 1014 C C . ASP A 1 128 ? 5.705 -0.440 7.089 1.00 95.69 128 ASP A C 1
ATOM 1016 O O . ASP A 1 128 ? 6.160 -1.538 7.417 1.00 95.69 128 ASP A O 1
ATOM 1020 N N . PHE A 1 129 ? 4.687 -0.330 6.232 1.00 97.69 129 PHE A N 1
ATOM 1021 C CA . PHE A 1 129 ? 4.054 -1.485 5.604 1.00 97.69 129 PHE A CA 1
ATOM 1022 C C . PHE A 1 129 ? 5.055 -2.251 4.735 1.00 97.69 129 PHE A C 1
ATOM 1024 O O . PHE A 1 129 ? 5.094 -3.477 4.791 1.00 97.69 129 PHE A O 1
ATOM 1031 N N . THR A 1 130 ? 5.882 -1.545 3.958 1.00 97.88 130 THR A N 1
ATOM 1032 C CA . THR A 1 130 ? 6.934 -2.163 3.137 1.00 97.88 130 THR A CA 1
ATOM 1033 C C . THR A 1 130 ? 7.930 -2.923 4.003 1.00 97.88 130 THR A C 1
ATOM 1035 O O . THR A 1 130 ? 8.232 -4.078 3.716 1.00 97.88 130 THR A O 1
ATOM 1038 N N . ASP A 1 131 ? 8.398 -2.316 5.093 1.00 95.69 131 ASP A N 1
ATOM 1039 C CA . ASP A 1 131 ? 9.353 -2.949 6.002 1.00 95.69 131 ASP A CA 1
ATOM 1040 C C . ASP A 1 131 ? 8.772 -4.188 6.678 1.00 95.69 131 ASP A C 1
ATOM 1042 O O . ASP A 1 131 ? 9.485 -5.170 6.865 1.00 95.69 131 ASP A O 1
ATOM 1046 N N . GLU A 1 132 ? 7.486 -4.181 7.023 1.00 96.31 132 GLU A N 1
ATOM 1047 C CA . GLU A 1 132 ? 6.826 -5.351 7.598 1.00 96.31 132 GLU A CA 1
ATOM 1048 C C . GLU A 1 132 ? 6.529 -6.435 6.553 1.00 96.31 132 GLU A C 1
ATOM 1050 O O . GLU A 1 132 ? 6.695 -7.621 6.837 1.00 96.31 132 GLU A O 1
ATOM 1055 N N . TYR A 1 133 ? 6.117 -6.058 5.339 1.00 96.75 133 TYR A N 1
ATOM 1056 C CA . TYR A 1 133 ? 5.862 -7.000 4.244 1.00 96.75 133 TYR A CA 1
ATOM 1057 C C . TYR A 1 133 ? 7.130 -7.767 3.853 1.00 96.75 133 TYR A C 1
ATOM 1059 O O . TYR A 1 133 ? 7.079 -8.971 3.630 1.00 96.75 133 TYR A O 1
ATOM 1067 N N . MET A 1 134 ? 8.276 -7.083 3.816 1.00 94.88 134 MET A N 1
ATOM 1068 C CA . MET A 1 134 ? 9.547 -7.651 3.352 1.00 94.88 134 MET A CA 1
ATOM 1069 C C . MET A 1 134 ? 10.256 -8.533 4.395 1.00 94.88 134 MET A C 1
ATOM 1071 O O . MET A 1 134 ? 11.323 -9.074 4.109 1.00 94.88 134 MET A O 1
ATOM 1075 N N . LYS A 1 135 ? 9.707 -8.681 5.607 1.00 95.19 135 LYS A N 1
ATOM 1076 C CA . LYS A 1 135 ? 10.254 -9.589 6.627 1.00 95.19 135 LYS A CA 1
ATOM 1077 C C . LYS A 1 135 ? 9.959 -11.046 6.286 1.00 95.19 135 LYS A C 1
ATOM 1079 O O . LYS A 1 135 ? 8.855 -11.393 5.865 1.00 95.19 135 LYS A O 1
ATOM 1084 N N . ASP A 1 136 ? 10.912 -11.919 6.599 1.00 93.56 136 ASP A N 1
ATOM 1085 C CA . ASP A 1 136 ? 10.704 -13.363 6.528 1.00 93.56 136 ASP A CA 1
ATOM 1086 C C . ASP A 1 136 ? 9.521 -13.783 7.408 1.00 93.56 136 ASP A C 1
ATOM 1088 O O . ASP A 1 136 ? 9.452 -13.465 8.598 1.00 93.56 136 ASP A O 1
ATOM 1092 N N . GLY A 1 137 ? 8.574 -14.510 6.812 1.00 92.06 137 GLY A N 1
ATOM 1093 C CA . GLY A 1 137 ? 7.370 -14.958 7.509 1.00 92.06 137 GLY A CA 1
ATOM 1094 C C . GLY A 1 137 ? 6.354 -13.850 7.797 1.00 92.06 137 GLY A C 1
ATOM 1095 O O . GLY A 1 137 ? 5.522 -14.033 8.690 1.00 92.06 137 GLY A O 1
ATOM 1096 N N . SER A 1 138 ? 6.398 -12.731 7.061 1.00 93.50 138 SER A N 1
ATOM 1097 C CA . SER A 1 138 ? 5.438 -11.631 7.200 1.00 93.50 138 SER A CA 1
ATOM 1098 C C . SER A 1 138 ? 3.985 -12.116 7.250 1.00 93.50 138 SER A C 1
ATOM 1100 O O . SER A 1 138 ? 3.573 -13.025 6.527 1.00 93.50 138 SER A O 1
ATOM 1102 N N . GLN A 1 139 ? 3.200 -11.500 8.134 1.00 93.81 139 GLN A N 1
ATOM 1103 C CA . GLN A 1 139 ? 1.795 -11.844 8.377 1.00 93.81 139 GLN A CA 1
ATOM 1104 C C . GLN A 1 139 ? 0.832 -10.722 7.963 1.00 93.81 139 GLN A C 1
ATOM 1106 O O . GLN A 1 139 ? -0.355 -10.791 8.278 1.00 93.81 139 GLN A O 1
ATOM 1111 N N . VAL A 1 140 ? 1.315 -9.675 7.281 1.00 92.81 140 VAL A N 1
ATOM 1112 C CA . VAL A 1 140 ? 0.497 -8.482 6.977 1.00 92.81 140 VAL A CA 1
ATOM 1113 C C . VAL A 1 140 ? -0.685 -8.776 6.060 1.00 92.81 140 VAL A C 1
ATOM 1115 O O . VAL A 1 140 ? -1.725 -8.142 6.198 1.00 92.81 140 VAL A O 1
ATOM 1118 N N . ASP A 1 141 ? -0.548 -9.763 5.176 1.00 95.12 141 ASP A N 1
ATOM 1119 C CA . ASP A 1 141 ? -1.584 -10.207 4.235 1.00 95.12 141 ASP A CA 1
ATOM 1120 C C . ASP A 1 141 ? -1.918 -11.699 4.420 1.00 95.12 141 ASP A C 1
ATOM 1122 O O . ASP A 1 141 ? -2.280 -12.417 3.490 1.00 95.12 141 ASP A O 1
ATOM 1126 N N . VAL A 1 142 ? -1.784 -12.184 5.659 1.00 94.81 142 VAL A N 1
ATOM 1127 C CA . VAL A 1 142 ? -2.190 -13.534 6.060 1.00 94.81 142 VAL A CA 1
ATOM 1128 C C . VAL A 1 142 ? -3.425 -13.435 6.945 1.00 94.81 142 VAL A C 1
ATOM 1130 O O . VAL A 1 142 ? -3.439 -12.777 7.986 1.00 94.81 142 VAL A O 1
ATOM 1133 N N . TRP A 1 143 ? -4.495 -14.109 6.533 1.00 94.56 143 TRP A N 1
ATOM 1134 C CA . TRP A 1 143 ? -5.813 -13.933 7.132 1.00 94.56 143 TRP A CA 1
ATOM 1135 C C . TRP A 1 143 ? -6.210 -15.124 7.998 1.00 94.56 143 TRP A C 1
ATOM 1137 O O . TRP A 1 143 ? -6.404 -16.236 7.511 1.00 94.56 143 TRP A O 1
ATOM 1147 N N . ALA A 1 144 ? -6.433 -14.870 9.287 1.00 94.44 144 ALA A N 1
ATOM 1148 C CA . ALA A 1 144 ? -7.135 -15.820 10.144 1.00 94.44 144 ALA A CA 1
ATOM 1149 C C . ALA A 1 144 ? -8.598 -16.012 9.673 1.00 94.44 144 ALA A C 1
ATOM 1151 O O . ALA A 1 144 ? -9.164 -15.115 9.032 1.00 94.44 144 ALA A O 1
ATOM 1152 N N . PRO A 1 145 ? -9.260 -17.132 10.024 1.00 94.94 145 PRO A N 1
ATOM 1153 C CA . PRO A 1 145 ? -10.662 -17.357 9.676 1.00 94.94 145 PRO A CA 1
ATOM 1154 C C . PRO A 1 145 ? -11.560 -16.173 10.071 1.00 94.94 145 PRO A C 1
ATOM 1156 O O . PRO A 1 145 ? -11.573 -15.737 11.220 1.00 94.94 145 PRO A O 1
ATOM 1159 N N . GLY A 1 146 ? -12.292 -15.621 9.098 1.00 95.25 146 GLY A N 1
ATOM 1160 C CA . GLY A 1 146 ? -13.189 -14.471 9.285 1.00 95.25 146 GLY A CA 1
ATOM 1161 C C . GLY A 1 146 ? -12.511 -13.092 9.361 1.00 95.25 146 GLY A C 1
ATOM 1162 O O . GLY A 1 146 ? -13.209 -12.073 9.332 1.00 95.25 146 GLY A O 1
ATOM 1163 N N . ALA A 1 147 ? -11.176 -13.021 9.412 1.00 95.19 147 ALA A N 1
ATOM 1164 C CA . ALA A 1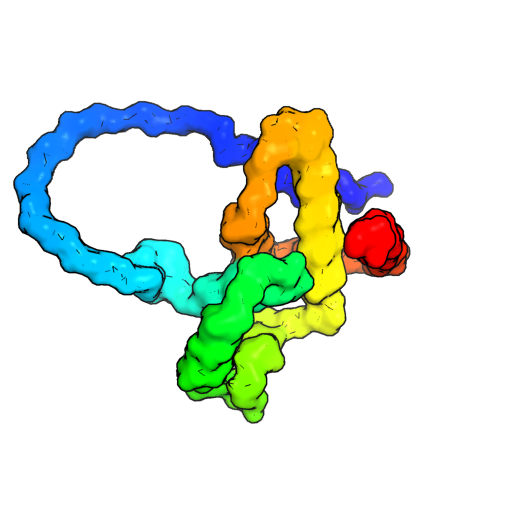 147 ? -10.449 -11.752 9.478 1.00 95.19 147 ALA A CA 1
ATOM 1165 C C . ALA A 1 147 ? -10.598 -10.936 8.183 1.00 95.19 147 ALA A C 1
ATOM 1167 O O . ALA A 1 147 ? -10.867 -9.737 8.255 1.00 95.19 147 ALA A O 1
ATOM 1168 N N . LEU A 1 148 ? -10.520 -11.596 7.020 1.00 97.25 148 LEU A N 1
ATOM 1169 C CA . LEU A 1 148 ? -10.672 -10.955 5.709 1.00 97.25 148 LEU A CA 1
ATOM 1170 C C . LEU A 1 148 ? -12.051 -10.298 5.544 1.00 97.25 148 LEU A C 1
ATOM 1172 O O . LEU A 1 148 ? -12.158 -9.141 5.146 1.00 97.25 148 LEU A O 1
ATOM 1176 N N . GLU A 1 149 ? -13.119 -11.006 5.913 1.00 97.69 149 GLU A N 1
ATOM 1177 C CA . GLU A 1 149 ? -14.483 -10.467 5.844 1.00 97.69 149 GLU A CA 1
ATOM 1178 C C . GLU A 1 149 ? -14.697 -9.314 6.829 1.00 97.69 149 GLU A C 1
ATOM 1180 O O . GLU A 1 149 ? -15.393 -8.343 6.530 1.00 97.69 149 GLU A O 1
ATOM 1185 N N . SER A 1 150 ? -14.051 -9.376 7.994 1.00 96.50 150 SER A N 1
ATOM 1186 C CA . SER A 1 150 ? -14.070 -8.277 8.960 1.00 96.50 150 SER A CA 1
ATOM 1187 C C . SER A 1 150 ? -13.342 -7.035 8.431 1.00 96.50 150 SER A C 1
ATOM 1189 O O . SER A 1 150 ? -13.836 -5.924 8.617 1.00 96.50 150 SER A O 1
ATOM 1191 N N . ALA A 1 151 ? -12.213 -7.211 7.738 1.00 97.31 151 ALA A N 1
ATOM 1192 C CA . ALA A 1 151 ? -11.481 -6.124 7.087 1.00 97.31 151 ALA A CA 1
ATOM 1193 C C . ALA A 1 151 ? -12.303 -5.470 5.969 1.00 97.31 151 ALA A C 1
ATOM 1195 O O . ALA A 1 151 ? -12.496 -4.254 5.973 1.00 97.31 151 ALA A O 1
ATOM 1196 N N . LYS A 1 152 ? -12.906 -6.269 5.079 1.00 98.06 152 LYS A N 1
ATOM 1197 C CA . LYS A 1 152 ? -13.814 -5.766 4.032 1.00 98.06 152 LYS A CA 1
ATOM 1198 C C . LYS A 1 152 ? -14.961 -4.933 4.613 1.00 98.06 152 LYS A C 1
ATOM 1200 O O . LYS A 1 152 ? -15.261 -3.855 4.100 1.00 98.06 152 LYS A O 1
ATOM 1205 N N . LYS A 1 153 ? -15.574 -5.392 5.712 1.00 97.69 153 LYS A N 1
ATOM 1206 C CA . LYS A 1 153 ? -16.633 -4.647 6.414 1.00 97.69 153 LYS A CA 1
ATOM 1207 C C . LYS A 1 153 ? -16.138 -3.306 6.954 1.00 97.69 153 LYS A C 1
ATOM 1209 O O . LYS A 1 153 ? -16.821 -2.303 6.758 1.00 97.69 153 LYS A O 1
ATOM 1214 N N . ARG A 1 154 ? -14.959 -3.264 7.590 1.00 95.69 154 ARG A N 1
ATOM 1215 C CA . ARG A 1 154 ? -14.360 -2.011 8.086 1.00 95.69 154 ARG A CA 1
ATOM 1216 C C . ARG A 1 154 ? -14.076 -1.029 6.955 1.00 95.69 154 ARG A C 1
ATOM 1218 O O . ARG A 1 154 ? -14.489 0.121 7.047 1.00 95.69 154 ARG A O 1
ATOM 1225 N N . ILE A 1 155 ? -13.465 -1.493 5.865 1.00 96.25 155 ILE A N 1
ATOM 1226 C CA . ILE A 1 155 ? -13.187 -0.676 4.674 1.00 96.25 155 ILE A CA 1
ATOM 1227 C C . ILE A 1 155 ? -14.484 -0.103 4.095 1.00 96.25 155 ILE A C 1
ATOM 1229 O O . ILE A 1 155 ? -14.566 1.095 3.822 1.00 96.25 155 ILE A O 1
ATOM 1233 N N . SER A 1 156 ? -15.521 -0.932 3.944 1.00 96.44 156 SER A N 1
ATOM 1234 C CA . SER A 1 156 ? -16.824 -0.483 3.447 1.00 96.44 156 SER A CA 1
ATOM 1235 C C . SER A 1 156 ? -17.462 0.560 4.367 1.00 96.44 156 SER A C 1
ATOM 1237 O O . SER A 1 156 ? -17.984 1.561 3.880 1.00 96.44 156 SER A O 1
ATOM 1239 N N . ALA A 1 157 ? -17.417 0.349 5.686 1.00 94.81 157 ALA A N 1
ATOM 1240 C CA . ALA A 1 157 ? -17.958 1.290 6.663 1.00 94.81 157 ALA A CA 1
ATOM 1241 C C . ALA A 1 157 ? -17.195 2.624 6.651 1.00 94.81 157 ALA A C 1
ATOM 1243 O O . ALA A 1 157 ? -17.813 3.690 6.663 1.00 94.81 157 ALA A O 1
ATOM 1244 N N . TYR A 1 158 ? -15.862 2.572 6.561 1.00 93.38 158 TYR A N 1
ATOM 1245 C CA . TYR A 1 158 ? -15.018 3.757 6.453 1.00 93.38 158 TYR A CA 1
ATOM 1246 C C . TYR A 1 158 ? -15.361 4.558 5.196 1.00 93.38 158 TYR A C 1
ATOM 1248 O O . TYR A 1 158 ? -15.630 5.756 5.282 1.00 93.38 158 TYR A O 1
ATOM 1256 N N . ARG A 1 159 ? -15.426 3.900 4.033 1.00 92.62 159 ARG A N 1
ATOM 1257 C CA . ARG A 1 159 ? -15.777 4.549 2.763 1.00 92.62 159 ARG A CA 1
ATOM 1258 C C . ARG A 1 159 ? -17.172 5.163 2.801 1.00 92.62 159 ARG A C 1
ATOM 1260 O O . ARG A 1 159 ? -17.314 6.318 2.426 1.00 92.62 159 ARG A O 1
ATOM 1267 N N . ALA A 1 160 ? -18.172 4.454 3.326 1.00 93.19 160 ALA A N 1
ATOM 1268 C CA . ALA A 1 160 ? -19.526 4.991 3.468 1.00 93.19 160 ALA A CA 1
ATOM 1269 C C . ALA A 1 160 ? -19.546 6.279 4.312 1.00 93.19 160 ALA A C 1
ATOM 1271 O O . ALA A 1 160 ? -20.106 7.287 3.885 1.00 93.19 160 ALA A O 1
ATOM 1272 N N . LYS A 1 161 ? -18.854 6.282 5.459 1.00 90.81 161 LYS A N 1
ATOM 1273 C CA . LYS A 1 161 ? -18.748 7.449 6.351 1.00 90.81 161 LYS A CA 1
ATOM 1274 C C . LYS A 1 161 ? -18.091 8.664 5.684 1.00 90.81 161 LYS A C 1
ATOM 1276 O O . LYS A 1 161 ? -18.462 9.791 5.997 1.00 90.81 161 LYS A O 1
ATOM 1281 N N . HIS A 1 162 ? -17.129 8.446 4.789 1.00 83.62 162 HIS A N 1
ATOM 1282 C CA . HIS A 1 162 ? -16.360 9.519 4.148 1.00 83.62 162 HIS A CA 1
ATOM 1283 C C . HIS A 1 162 ? -16.854 9.879 2.737 1.00 83.62 162 HIS A C 1
ATOM 1285 O O . HIS A 1 162 ? -16.465 10.917 2.219 1.00 83.62 162 HIS A O 1
ATOM 1291 N N . SER A 1 163 ? -17.740 9.073 2.141 1.00 75.12 163 SER A N 1
ATOM 1292 C CA . SER A 1 163 ? -18.387 9.351 0.847 1.00 75.12 163 SER A CA 1
ATOM 1293 C C . SER A 1 163 ? -19.517 10.388 0.913 1.00 75.12 163 SER A C 1
ATOM 1295 O O . SER A 1 163 ? -19.975 10.851 -0.124 1.00 75.12 163 SER A O 1
ATOM 1297 N N . ILE A 1 164 ? -19.972 10.755 2.117 1.00 54.03 164 ILE A N 1
ATOM 1298 C CA . ILE A 1 164 ? -21.072 11.711 2.349 1.00 54.03 164 ILE A CA 1
ATOM 1299 C C . ILE A 1 164 ? -20.510 13.117 2.661 1.00 54.03 164 ILE A C 1
ATOM 1301 O O . ILE A 1 164 ? -20.992 13.812 3.551 1.00 54.03 164 ILE A O 1
ATOM 1305 N N . ARG A 1 165 ? -19.445 13.544 1.977 1.00 40.53 165 ARG A N 1
ATOM 1306 C CA . ARG A 1 165 ? -18.876 14.893 2.124 1.00 40.53 165 ARG A CA 1
ATOM 1307 C C . ARG A 1 165 ? -18.779 15.615 0.796 1.00 40.53 165 ARG A C 1
ATOM 1309 O O . ARG A 1 165 ? -18.375 14.959 -0.186 1.00 40.53 165 ARG A O 1
#

Organism: NCBI:txid83765